Protein AF-A0AAV5S955-F1 (afdb_monomer_lite)

Foldseek 3Di:
DCPPVVVVVVVVVVVCQQFVAAAPVDRDTHNDPVVSVVVCVVVDDPPDPVQPWDAAPVPRDIDSDPVVNLQVVVVVDDPPDPVCLVSNDPAADPVPRDHDNDPLVVQLLVCVVVVPAPDAAPVPRDGHSDPVLSVLVVVCVVDPDDPPSVPPVQPVRDPDPDDDDDDD

Secondary structure (DSSP, 8-state):
--HHHHHHHHHHHHHHHH--EE-SSSS-EESSHHHHHHHHGGGS-TT-TTS--EE-TTT--EES-HHHHHHHHGGGS-TT-GGGTTTS-SEE-TTT--EESSHHHHHHHHHHHH---SEE-TTT--EESSHHHHHHHHHHHS-TT-TTSSSTTSTTT-----------

Sequence (168 aa):
CFSGLQALKNHLDDIEARLPFQCEHCDRRFSQKYLLTQHSKIHLSDDDPGKKEFECDICGKILSRLEALEAHKITHLDDNDPEQATIKGPFKCEECGKTFRSEKNLDNHMRMHTGNYPFICDSCGKGFSENNLLLLHEKIHLDENDPVLAEVNVHSSARNVMGHSELQ

InterPro domains:
  IPR013087 Zinc finger C2H2-type [PF00096] (21-43)
  IPR013087 Zinc finger C2H2-type [PF00096] (91-113)
  IPR013087 Zinc finger C2H2-type [PF00096] (119-141)
  IPR013087 Zinc finger C2H2-type [PF13912] (54-77)
  IPR013087 Zinc finger C2H2-type [PS00028] (23-43)
  IPR013087 Zinc finger C2H2-type [PS00028] (93-113)
  IPR013087 Zinc finger C2H2-type [PS00028] (121-141)
  IPR013087 Zinc finger C2H2-type [PS50157] (21-48)
  IPR013087 Zinc finger C2H2-type [PS50157] (54-81)
  IPR013087 Zinc finger C2H2-type [PS50157] (91-118)
  IPR013087 Zinc finger C2H2-type [PS50157] (119-146)
  IPR013087 Zinc finger C2H2-type [SM00355] (21-43)
  IPR013087 Zinc finger C2H2-type [SM00355] (54-76)
  IPR013087 Zinc finger C2H2-type [SM00355] (91-113)
  IPR013087 Zinc finger C2H2-type [SM00355] (119-141)
  IPR036236 Zinc finger C2H2 superfamily [SSF57667] (20-76)
  IPR036236 Zinc finger C2H2 superfamily [SSF57667] (90-141)

pLDDT: mean 70.09, std 16.66, range [27.31, 89.06]

Radius of gyration: 24.35 Å; chains: 1; bounding box: 73×48×51 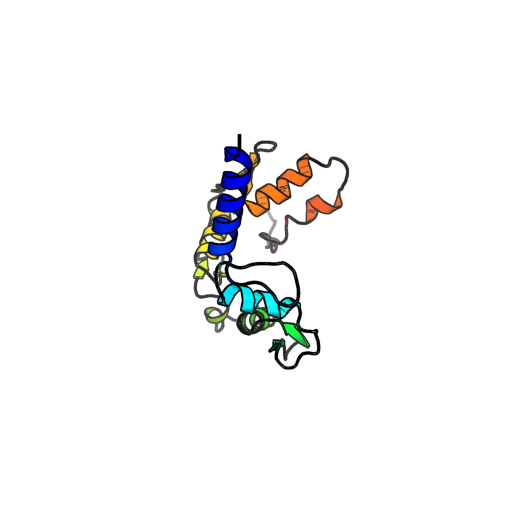Å

Structure (mmCIF, N/CA/C/O backbone):
data_AF-A0AAV5S955-F1
#
_entry.id   AF-A0AAV5S955-F1
#
loop_
_atom_site.group_PDB
_atom_site.id
_atom_site.type_symbol
_atom_site.label_atom_id
_atom_site.label_alt_id
_atom_site.label_comp_id
_atom_site.label_asym_id
_atom_site.label_entity_id
_atom_site.label_seq_id
_atom_site.pdbx_PDB_ins_code
_atom_site.Cartn_x
_atom_site.Cartn_y
_atom_site.Cartn_z
_atom_site.occupancy
_atom_site.B_iso_or_equiv
_atom_site.auth_seq_id
_atom_site.auth_comp_id
_atom_site.auth_asym_id
_atom_site.auth_atom_id
_atom_site.pdbx_PDB_model_num
ATOM 1 N N . CYS A 1 1 ? 39.404 23.191 -29.683 1.00 44.84 1 CYS A N 1
ATOM 2 C CA . CYS A 1 1 ? 38.395 23.090 -28.608 1.00 44.84 1 CYS A CA 1
ATOM 3 C C . CYS A 1 1 ? 37.898 21.643 -28.513 1.00 44.84 1 CYS A C 1
ATOM 5 O O . CYS A 1 1 ? 36.954 21.295 -29.200 1.00 44.84 1 CYS A O 1
ATOM 7 N N . PHE A 1 2 ? 38.574 20.789 -27.733 1.00 50.91 2 PHE A N 1
ATOM 8 C CA . PHE A 1 2 ? 38.254 19.352 -27.569 1.00 50.91 2 PHE A CA 1
ATOM 9 C C . PHE A 1 2 ? 37.639 19.023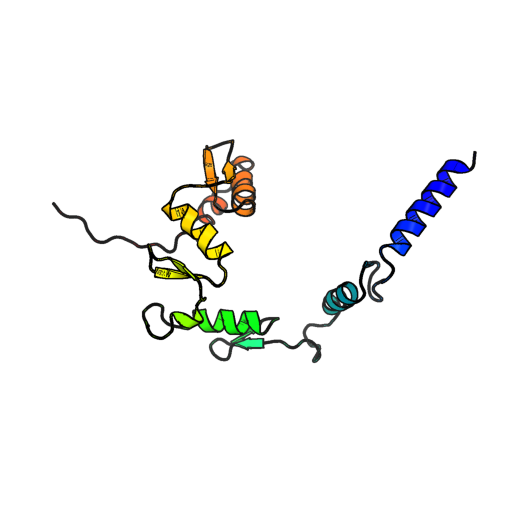 -26.191 1.00 50.91 2 PHE A C 1
ATOM 11 O O . PHE A 1 2 ? 37.384 17.866 -25.873 1.00 50.91 2 PHE A O 1
ATOM 18 N N . SER A 1 3 ? 37.387 20.038 -25.361 1.00 60.69 3 SER A N 1
ATOM 19 C CA . SER A 1 3 ? 36.999 19.879 -23.955 1.00 60.69 3 SER A CA 1
ATOM 20 C C . SER A 1 3 ? 35.590 19.308 -23.753 1.00 60.69 3 SER A C 1
ATOM 22 O O . SER A 1 3 ? 35.393 18.517 -22.838 1.00 60.69 3 SER A O 1
ATOM 24 N N . GLY A 1 4 ? 34.623 19.649 -24.613 1.00 62.88 4 GLY A N 1
ATOM 25 C CA . GLY A 1 4 ? 33.227 19.206 -24.465 1.00 62.88 4 GLY A CA 1
ATOM 26 C C . GLY A 1 4 ? 32.998 17.719 -24.763 1.00 62.88 4 GLY A C 1
ATOM 27 O O . GLY A 1 4 ? 32.335 17.031 -23.993 1.00 62.88 4 GLY A O 1
ATOM 28 N N . LEU A 1 5 ? 33.595 17.197 -25.842 1.00 66.12 5 LEU A N 1
ATOM 29 C CA . LEU A 1 5 ? 33.473 15.779 -26.214 1.00 66.12 5 LEU A CA 1
ATOM 30 C C . LEU A 1 5 ? 34.214 14.861 -25.236 1.00 66.12 5 LEU A C 1
ATOM 32 O O . LEU A 1 5 ? 33.716 13.787 -24.909 1.00 66.12 5 LEU A O 1
ATOM 36 N N . GLN A 1 6 ? 35.371 15.295 -24.728 1.00 70.31 6 GLN A N 1
ATOM 37 C CA . GLN A 1 6 ? 36.121 14.524 -23.737 1.00 70.31 6 GLN A CA 1
ATOM 38 C C . GLN A 1 6 ? 35.393 14.471 -22.387 1.00 70.31 6 GLN A C 1
ATOM 40 O O . GLN A 1 6 ? 35.365 13.422 -21.753 1.00 70.31 6 GLN A O 1
ATOM 45 N N . ALA A 1 7 ? 34.762 15.571 -21.964 1.00 70.75 7 ALA A N 1
ATOM 46 C CA . ALA A 1 7 ? 33.964 15.604 -20.741 1.00 70.75 7 ALA A CA 1
ATOM 47 C C . ALA A 1 7 ? 32.718 14.706 -20.832 1.00 70.75 7 ALA A C 1
ATOM 49 O O . ALA A 1 7 ? 32.417 13.992 -19.878 1.00 70.75 7 ALA A O 1
ATOM 50 N N . LEU A 1 8 ? 32.035 14.689 -21.984 1.00 65.69 8 LEU A N 1
ATOM 51 C CA . LEU A 1 8 ? 30.896 13.798 -22.218 1.00 65.69 8 LEU A CA 1
ATOM 52 C C . LEU A 1 8 ? 31.324 12.327 -22.219 1.00 65.69 8 LEU A C 1
ATOM 54 O O . LEU A 1 8 ? 30.665 11.507 -21.590 1.00 65.69 8 LEU A O 1
ATOM 58 N N . LYS A 1 9 ? 32.450 12.001 -22.864 1.00 72.38 9 LYS A N 1
ATOM 59 C CA . LYS A 1 9 ? 33.004 10.643 -22.857 1.00 72.38 9 LYS A CA 1
ATOM 60 C C . LYS A 1 9 ? 33.330 10.178 -21.435 1.00 72.38 9 LYS A C 1
ATOM 62 O O . LYS A 1 9 ? 32.853 9.132 -21.027 1.00 72.38 9 LYS A O 1
ATOM 67 N N . ASN A 1 10 ? 34.017 11.010 -20.650 1.00 67.88 10 ASN A N 1
ATOM 68 C CA . ASN A 1 10 ? 34.335 10.698 -19.254 1.00 67.88 10 ASN A CA 1
ATOM 69 C C . ASN A 1 10 ? 33.072 10.542 -18.381 1.00 67.88 10 ASN A C 1
ATOM 71 O O . ASN A 1 10 ? 33.051 9.718 -17.474 1.00 67.88 10 ASN A O 1
ATOM 75 N N . HIS A 1 11 ? 32.024 11.336 -18.632 1.00 67.50 11 HIS A N 1
ATOM 76 C CA . HIS A 1 11 ? 30.743 11.222 -17.928 1.00 67.50 11 HIS A CA 1
ATOM 77 C C . HIS A 1 11 ? 30.006 9.924 -18.276 1.00 67.50 11 HIS A C 1
ATOM 79 O O . HIS A 1 11 ? 29.452 9.278 -17.389 1.00 67.50 11 HIS A O 1
ATOM 85 N N . LEU A 1 12 ? 30.022 9.532 -19.552 1.00 62.66 12 LEU A N 1
ATOM 86 C CA . LEU A 1 12 ? 29.476 8.254 -19.996 1.00 62.66 12 LEU A CA 1
ATOM 87 C C . LEU A 1 12 ? 30.261 7.100 -19.367 1.00 62.66 12 LEU A C 1
ATOM 89 O O . LEU A 1 12 ? 29.637 6.266 -18.723 1.00 62.66 12 LEU A O 1
ATOM 93 N N . ASP A 1 13 ? 31.596 7.125 -19.421 1.00 68.12 13 ASP A N 1
ATOM 94 C CA . ASP A 1 13 ? 32.475 6.121 -18.802 1.00 68.12 13 ASP A CA 1
ATOM 95 C C . ASP A 1 13 ? 32.223 5.983 -17.276 1.00 68.12 13 ASP A C 1
ATOM 97 O O . ASP A 1 13 ? 32.226 4.876 -16.737 1.00 68.12 13 ASP A O 1
ATOM 101 N N . ASP A 1 14 ? 31.934 7.084 -16.567 1.00 70.69 14 ASP A N 1
ATOM 102 C CA . ASP A 1 14 ? 31.573 7.095 -15.134 1.00 70.69 14 ASP A CA 1
ATOM 103 C C . ASP A 1 14 ? 30.176 6.493 -14.868 1.00 70.69 14 ASP A C 1
ATOM 105 O O . ASP A 1 14 ? 29.978 5.767 -13.891 1.00 70.69 14 ASP A O 1
ATOM 109 N N . ILE A 1 15 ? 29.202 6.724 -15.757 1.00 65.69 15 ILE A N 1
ATOM 110 C CA . ILE A 1 15 ? 27.890 6.055 -15.706 1.00 65.69 15 ILE A CA 1
ATOM 111 C C . ILE A 1 15 ? 28.040 4.554 -15.982 1.00 65.69 15 ILE A C 1
ATOM 113 O O . ILE A 1 15 ? 27.432 3.738 -15.285 1.00 65.69 15 ILE A O 1
ATOM 117 N N . GLU A 1 16 ? 28.869 4.177 -16.956 1.00 67.44 16 GLU A N 1
ATOM 118 C CA . GLU A 1 16 ? 29.152 2.779 -17.280 1.00 67.44 16 GLU A CA 1
ATOM 119 C C . GLU A 1 16 ? 29.826 2.050 -16.111 1.00 67.44 16 GLU A C 1
ATOM 121 O O . GLU A 1 16 ? 29.439 0.925 -15.785 1.00 67.44 16 GLU A O 1
ATOM 126 N N . ALA A 1 17 ? 30.771 2.708 -15.433 1.00 71.31 17 ALA A N 1
ATOM 127 C CA . ALA A 1 17 ? 31.441 2.188 -14.243 1.00 71.31 17 ALA A CA 1
ATOM 128 C C . ALA A 1 17 ? 30.492 2.033 -13.042 1.00 71.31 17 ALA A C 1
ATOM 130 O O . ALA A 1 17 ? 30.657 1.118 -12.233 1.00 71.31 17 ALA A O 1
ATOM 131 N N . ARG A 1 18 ? 29.472 2.895 -12.927 1.00 79.38 18 ARG A N 1
ATOM 132 C CA . ARG A 1 18 ? 28.429 2.800 -11.889 1.00 79.38 18 ARG A CA 1
ATOM 133 C C . ARG A 1 18 ? 27.372 1.741 -12.180 1.00 79.38 18 ARG A C 1
ATOM 135 O O . ARG A 1 18 ? 26.717 1.286 -11.242 1.00 79.38 18 ARG A O 1
ATOM 142 N N . LEU A 1 19 ? 27.202 1.344 -13.441 1.00 83.25 19 LEU A N 1
ATOM 143 C CA . LEU A 1 19 ? 26.246 0.325 -13.881 1.00 83.25 19 LEU A CA 1
ATOM 144 C C . LEU A 1 19 ? 26.950 -0.796 -14.675 1.00 83.25 19 LEU A C 1
ATOM 146 O O . LEU A 1 19 ? 26.661 -0.998 -15.863 1.00 83.25 19 LEU A O 1
ATOM 150 N N . PRO A 1 20 ? 27.879 -1.540 -14.044 1.00 86.25 20 PRO A N 1
ATOM 151 C CA . PRO A 1 20 ? 28.723 -2.499 -14.751 1.00 86.25 20 PRO A CA 1
ATOM 152 C C . PRO A 1 20 ? 27.971 -3.760 -15.203 1.00 86.25 20 PRO A C 1
ATOM 154 O O . PRO A 1 20 ? 28.479 -4.507 -16.032 1.00 86.25 20 PRO A O 1
ATOM 157 N N . PHE A 1 21 ? 26.768 -4.022 -14.683 1.00 89.06 21 PHE A N 1
ATOM 158 C CA . PHE A 1 21 ? 26.015 -5.241 -14.982 1.00 89.06 21 PHE A CA 1
ATOM 159 C C . PHE A 1 21 ? 24.913 -4.962 -16.011 1.00 89.06 21 PHE A C 1
ATOM 161 O O . PHE A 1 21 ? 23.890 -4.378 -15.667 1.00 89.06 21 PHE A O 1
ATOM 168 N N . GLN A 1 22 ? 25.096 -5.383 -17.262 1.00 88.69 22 GLN A N 1
ATOM 169 C CA . GLN A 1 22 ? 24.105 -5.226 -18.336 1.00 88.69 22 GLN A CA 1
ATOM 170 C C . GLN A 1 22 ? 23.230 -6.479 -18.488 1.00 88.69 22 GLN A C 1
ATOM 172 O O . GLN A 1 22 ? 23.707 -7.597 -18.306 1.00 88.69 22 GLN A O 1
ATOM 177 N N . CYS A 1 23 ? 21.947 -6.293 -18.802 1.00 84.81 23 CYS A N 1
ATOM 178 C CA . CYS A 1 23 ? 21.056 -7.392 -19.159 1.00 84.81 23 CYS A CA 1
ATOM 179 C C . CYS A 1 23 ? 21.358 -7.919 -20.565 1.00 84.81 23 CYS A C 1
ATOM 181 O O . CYS A 1 23 ? 21.590 -7.154 -21.491 1.00 84.81 23 CYS A O 1
ATOM 183 N N . GLU A 1 24 ? 21.324 -9.238 -20.734 1.00 87.06 24 GLU A N 1
ATOM 184 C CA . GLU A 1 24 ? 21.586 -9.886 -22.028 1.00 87.06 24 GLU A CA 1
ATOM 185 C C . GLU A 1 24 ? 20.364 -9.867 -22.960 1.00 87.06 24 GLU A C 1
ATOM 187 O O . GLU A 1 24 ? 20.491 -10.079 -24.161 1.00 87.06 24 GLU A O 1
ATOM 192 N N . HIS A 1 25 ? 19.178 -9.591 -22.411 1.00 83.69 25 HIS A N 1
ATOM 193 C CA . HIS A 1 25 ? 17.911 -9.595 -23.144 1.00 83.69 25 HIS A CA 1
ATOM 194 C C . HIS A 1 25 ? 17.372 -8.180 -23.427 1.00 83.69 25 HIS A C 1
ATOM 196 O O . HIS A 1 25 ? 16.400 -8.035 -24.165 1.00 83.69 25 HIS A O 1
ATOM 202 N N . CYS A 1 26 ? 17.966 -7.129 -22.843 1.00 83.81 26 CYS A N 1
ATOM 203 C CA . CYS A 1 26 ? 17.600 -5.731 -23.095 1.00 83.81 26 CYS A CA 1
ATOM 204 C C . CYS A 1 26 ? 18.723 -4.757 -22.697 1.00 83.81 26 CYS A C 1
ATOM 206 O O . CYS A 1 26 ? 19.632 -5.110 -21.955 1.00 83.81 26 CYS A O 1
ATOM 208 N N . ASP A 1 27 ? 18.618 -3.487 -23.088 1.00 81.25 27 ASP A N 1
ATOM 209 C CA . ASP A 1 27 ? 19.673 -2.484 -22.851 1.00 81.25 27 ASP A CA 1
ATOM 210 C C . ASP A 1 27 ? 19.771 -1.968 -21.400 1.00 81.25 27 ASP A C 1
ATOM 212 O O . ASP A 1 27 ? 20.482 -1.001 -21.113 1.00 81.25 27 ASP A O 1
ATOM 216 N N . ARG A 1 28 ? 19.059 -2.579 -20.441 1.00 83.81 28 ARG A N 1
ATOM 217 C CA . ARG A 1 28 ? 19.111 -2.138 -19.040 1.00 83.81 28 ARG A CA 1
ATOM 218 C C . ARG A 1 28 ? 20.435 -2.512 -18.385 1.00 83.81 28 ARG A C 1
ATOM 220 O O . ARG A 1 28 ? 20.911 -3.641 -18.493 1.00 83.81 28 ARG A O 1
ATOM 227 N N . ARG A 1 29 ? 20.976 -1.568 -17.613 1.00 88.00 29 ARG A N 1
ATOM 228 C CA . ARG A 1 29 ? 22.199 -1.734 -16.821 1.00 88.00 29 ARG A CA 1
ATOM 229 C C . ARG A 1 29 ? 21.927 -1.523 -15.336 1.00 88.00 29 ARG A C 1
ATOM 231 O O . ARG A 1 29 ? 21.048 -0.752 -14.955 1.00 88.00 29 ARG A O 1
ATOM 238 N N . PHE A 1 30 ? 22.693 -2.210 -14.501 1.00 88.81 30 PHE A N 1
ATOM 239 C CA . PHE A 1 30 ? 22.496 -2.306 -13.062 1.00 88.81 30 PHE A CA 1
ATOM 240 C C . PHE A 1 30 ? 23.808 -2.075 -12.323 1.00 88.81 30 PHE A C 1
ATOM 242 O O . PHE A 1 30 ? 24.881 -2.474 -12.775 1.00 88.81 30 PHE A O 1
ATOM 249 N N . SER A 1 31 ? 23.704 -1.466 -11.143 1.00 87.75 31 SER A N 1
ATOM 250 C CA . SER A 1 31 ? 24.840 -1.212 -10.251 1.00 87.75 31 SER A CA 1
ATOM 251 C C . SER A 1 31 ? 25.301 -2.456 -9.496 1.00 87.75 31 SER A C 1
ATOM 253 O O . SER A 1 31 ? 26.435 -2.518 -9.035 1.00 87.75 31 SER A O 1
ATOM 255 N N . GLN A 1 32 ? 24.433 -3.464 -9.368 1.00 85.06 32 GLN A N 1
ATOM 256 C CA . GLN A 1 32 ? 24.708 -4.693 -8.629 1.00 85.06 32 GLN A CA 1
ATOM 257 C C . GLN A 1 32 ? 24.227 -5.920 -9.401 1.00 85.06 32 GLN A C 1
ATOM 259 O O . GLN A 1 32 ? 23.127 -5.924 -9.959 1.00 85.06 32 GLN A O 1
ATOM 264 N N . LYS A 1 33 ? 25.008 -7.005 -9.339 1.00 87.56 33 LYS A N 1
ATOM 265 C CA . LYS A 1 33 ? 24.670 -8.290 -9.966 1.00 87.56 33 LYS A CA 1
ATOM 266 C C . LYS A 1 33 ? 23.330 -8.845 -9.476 1.00 87.56 33 LYS A C 1
ATOM 268 O O . LYS A 1 33 ? 22.559 -9.350 -10.279 1.00 87.56 33 LYS A O 1
ATOM 273 N N . TYR A 1 34 ? 23.020 -8.690 -8.185 1.00 81.75 34 TYR A N 1
ATOM 274 C CA . TYR A 1 34 ? 21.734 -9.104 -7.610 1.00 81.75 34 TYR A CA 1
ATOM 275 C C . TYR A 1 34 ? 20.538 -8.442 -8.311 1.00 81.75 34 TYR A C 1
ATOM 277 O O . TYR A 1 34 ? 19.561 -9.119 -8.621 1.00 81.75 34 TYR A O 1
ATOM 285 N N . LEU A 1 35 ? 20.622 -7.138 -8.594 1.00 79.44 35 LEU A N 1
ATOM 286 C CA . LEU A 1 35 ? 19.547 -6.396 -9.258 1.00 79.44 35 LEU A CA 1
ATOM 287 C C . LEU A 1 35 ? 19.361 -6.852 -10.705 1.00 79.44 35 LEU A C 1
ATOM 289 O O . LEU A 1 35 ? 18.223 -7.027 -11.132 1.00 79.44 35 LEU A O 1
ATOM 293 N N . LEU A 1 36 ? 20.461 -7.119 -11.417 1.00 84.94 36 LEU A N 1
ATOM 294 C CA . LEU A 1 36 ? 20.408 -7.748 -12.735 1.00 84.94 36 LEU A CA 1
ATOM 295 C C . LEU A 1 36 ? 19.724 -9.122 -12.653 1.00 84.94 36 LEU A C 1
ATOM 297 O O . LEU A 1 36 ? 18.800 -9.383 -13.408 1.00 84.94 36 LEU A O 1
ATOM 301 N N . THR A 1 37 ? 20.106 -9.974 -11.698 1.00 78.56 37 THR A N 1
ATOM 302 C CA . THR A 1 37 ? 19.483 -11.294 -11.509 1.00 78.56 37 THR A CA 1
ATOM 303 C C . THR A 1 37 ? 17.988 -11.202 -11.200 1.00 78.56 37 THR A C 1
ATOM 305 O O . THR A 1 37 ? 17.215 -12.008 -11.709 1.00 78.56 37 THR A O 1
ATOM 308 N N . GLN A 1 38 ? 17.548 -10.232 -10.389 1.00 76.56 38 GLN A N 1
ATOM 309 C CA . GLN A 1 38 ? 16.114 -10.015 -10.163 1.00 76.56 38 GLN A CA 1
ATOM 310 C C . GLN A 1 38 ? 15.411 -9.506 -11.421 1.00 76.56 38 GLN A C 1
ATOM 312 O O . GLN A 1 38 ? 14.301 -9.941 -11.708 1.00 76.56 38 GLN A O 1
ATOM 317 N N . HIS A 1 39 ? 16.053 -8.616 -12.177 1.00 80.62 39 HIS A N 1
ATOM 318 C CA . HIS A 1 39 ? 15.516 -8.113 -13.431 1.00 80.62 39 HIS A CA 1
ATOM 319 C C . HIS A 1 39 ? 15.381 -9.213 -14.483 1.00 80.62 39 HIS A C 1
ATOM 321 O O . HIS A 1 39 ? 14.341 -9.282 -15.119 1.00 80.62 39 HIS A O 1
ATOM 327 N N . SER A 1 40 ? 16.361 -10.107 -14.636 1.00 80.25 40 SER A N 1
ATOM 328 C CA . SER A 1 40 ? 16.319 -11.166 -15.652 1.00 80.25 40 SER A CA 1
ATOM 329 C C . SER A 1 40 ? 15.101 -12.083 -15.529 1.00 80.25 40 SER A C 1
ATOM 331 O O . SER A 1 40 ? 14.676 -12.659 -16.523 1.00 80.25 40 SER A O 1
ATOM 333 N N . LYS A 1 41 ? 14.481 -12.158 -14.343 1.00 77.88 41 LYS A N 1
ATOM 334 C CA . LYS A 1 41 ? 13.235 -12.905 -14.125 1.00 77.88 41 LYS A CA 1
ATOM 335 C C . LYS A 1 41 ? 12.053 -12.381 -14.938 1.00 77.88 41 LYS A C 1
ATOM 337 O O . LYS A 1 41 ? 11.115 -13.135 -15.142 1.00 77.88 41 LYS A O 1
ATOM 342 N N . ILE A 1 42 ? 12.081 -11.125 -15.396 1.00 72.44 42 ILE A N 1
ATOM 343 C CA . ILE A 1 42 ? 11.019 -10.588 -16.262 1.00 72.44 42 ILE A CA 1
ATOM 344 C C . ILE A 1 42 ? 11.076 -11.159 -17.681 1.00 72.44 42 ILE A C 1
ATOM 346 O O . ILE A 1 42 ? 10.094 -11.063 -18.405 1.00 72.44 42 ILE A O 1
ATOM 350 N N . HIS A 1 43 ? 12.235 -11.684 -18.087 1.00 77.94 43 HIS A N 1
ATOM 351 C CA . HIS A 1 43 ? 12.448 -12.277 -19.409 1.00 77.94 43 HIS A CA 1
ATOM 352 C C . HIS A 1 43 ? 12.197 -13.790 -19.407 1.00 77.94 43 HIS A C 1
ATOM 354 O O . HIS A 1 43 ? 12.291 -14.423 -20.454 1.00 77.94 43 HIS A O 1
ATOM 360 N N . LEU A 1 44 ? 11.890 -14.370 -18.242 1.00 69.44 44 LEU A N 1
ATOM 361 C CA . LEU A 1 44 ? 11.451 -15.757 -18.120 1.00 69.44 44 LEU A CA 1
ATOM 362 C C . LEU A 1 44 ? 9.971 -15.842 -18.511 1.00 69.44 44 LEU A C 1
ATOM 364 O O . LEU A 1 44 ? 9.173 -15.001 -18.096 1.00 69.44 44 LEU A O 1
ATOM 368 N N . SER A 1 45 ? 9.615 -16.843 -19.318 1.00 65.19 45 SER A N 1
ATOM 369 C CA . SER A 1 45 ? 8.225 -17.121 -19.693 1.00 65.19 45 SER A CA 1
ATOM 370 C C . SER A 1 45 ? 7.403 -17.552 -18.480 1.00 65.19 45 SER A C 1
ATOM 372 O O . SER A 1 45 ? 7.948 -18.118 -17.532 1.00 65.19 45 SER A O 1
ATOM 374 N N . ASP A 1 46 ? 6.085 -17.347 -18.531 1.00 57.12 46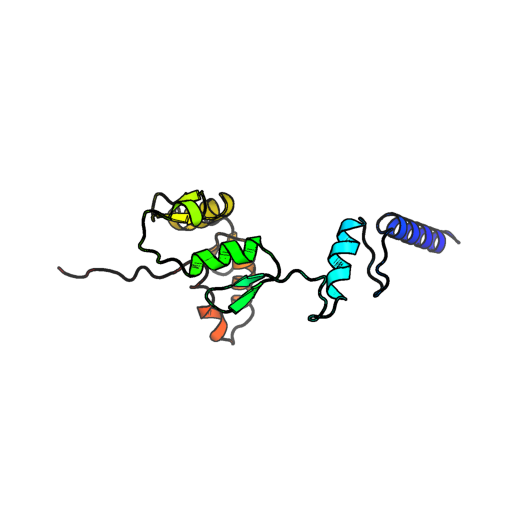 ASP A N 1
ATOM 375 C CA . ASP A 1 46 ? 5.182 -17.791 -17.462 1.00 57.12 46 ASP A CA 1
ATOM 376 C C . ASP A 1 46 ? 5.201 -19.319 -17.253 1.00 57.12 46 ASP A C 1
ATOM 378 O O . ASP A 1 46 ? 4.972 -19.775 -16.140 1.00 57.12 46 ASP A O 1
ATOM 382 N N . ASP A 1 47 ? 5.592 -20.091 -18.272 1.00 58.12 47 ASP A N 1
ATOM 383 C CA . ASP A 1 47 ? 5.774 -21.550 -18.216 1.00 58.12 47 ASP A CA 1
ATOM 384 C C . ASP A 1 47 ? 7.185 -22.008 -17.766 1.00 58.12 47 ASP A C 1
ATOM 386 O O . ASP A 1 47 ? 7.522 -23.186 -17.901 1.00 58.12 47 ASP A O 1
ATOM 390 N N . ASP A 1 48 ? 8.054 -21.112 -17.271 1.00 59.06 48 ASP A N 1
ATOM 391 C CA . ASP A 1 48 ? 9.419 -21.483 -16.864 1.00 59.06 48 ASP A CA 1
ATOM 392 C C . ASP A 1 48 ? 9.447 -22.206 -15.494 1.00 59.06 48 ASP A C 1
ATOM 394 O O . ASP A 1 48 ? 9.120 -21.604 -14.466 1.00 59.06 48 ASP A O 1
ATOM 398 N N . PRO A 1 49 ? 9.910 -23.471 -15.418 1.00 56.69 49 PRO A N 1
ATOM 399 C CA . PRO A 1 49 ? 9.942 -24.249 -14.175 1.00 56.69 49 PRO A CA 1
ATOM 400 C C . PRO A 1 49 ? 10.932 -23.721 -13.115 1.00 56.69 49 PRO A C 1
ATOM 402 O O . PRO A 1 49 ? 10.970 -24.237 -11.996 1.00 56.69 49 PRO A O 1
ATOM 405 N N . GLY A 1 50 ? 11.737 -22.696 -13.428 1.00 56.81 50 GLY A N 1
ATOM 406 C CA . GLY A 1 50 ? 12.581 -21.972 -12.476 1.00 56.81 50 GLY A CA 1
ATOM 407 C C . GLY A 1 50 ? 11.847 -20.866 -11.704 1.00 56.81 50 GLY A C 1
ATOM 408 O O . GLY A 1 50 ? 12.351 -20.394 -10.675 1.00 56.81 50 GLY A O 1
ATOM 409 N N . LYS A 1 51 ? 10.647 -20.461 -12.141 1.00 64.56 51 LYS A N 1
ATOM 410 C CA . LYS A 1 51 ? 9.770 -19.540 -11.411 1.00 64.56 51 LYS A CA 1
ATOM 411 C C . LYS A 1 51 ? 9.002 -20.351 -10.370 1.00 64.56 51 LYS A C 1
ATOM 413 O O . LYS A 1 51 ? 8.000 -20.990 -10.661 1.00 64.56 51 LYS A O 1
ATOM 418 N N . LYS A 1 52 ? 9.487 -20.365 -9.125 1.00 64.75 52 LYS A N 1
ATOM 419 C CA . LYS A 1 52 ? 8.737 -20.992 -8.029 1.00 64.75 52 LYS A CA 1
ATOM 420 C C . LYS A 1 52 ? 7.484 -20.165 -7.753 1.00 64.75 52 LYS A C 1
ATOM 422 O O . LYS A 1 52 ? 7.546 -19.149 -7.063 1.00 64.75 52 LYS A O 1
ATOM 427 N N . GLU A 1 53 ? 6.375 -20.596 -8.327 1.00 77.75 53 GLU A N 1
ATOM 428 C CA . GLU A 1 53 ? 5.051 -20.059 -8.066 1.00 77.75 53 GLU A CA 1
ATOM 429 C C . GLU A 1 53 ? 4.416 -20.795 -6.880 1.00 77.75 53 GLU A C 1
ATOM 431 O O . GLU A 1 53 ? 4.709 -21.959 -6.599 1.00 77.75 53 GLU A O 1
ATOM 436 N N . PHE A 1 54 ? 3.606 -20.071 -6.116 1.00 82.69 54 PHE A N 1
ATOM 437 C CA . PHE A 1 54 ? 3.029 -20.527 -4.860 1.00 82.69 54 PHE A CA 1
ATOM 438 C C . PHE A 1 54 ? 1.512 -20.487 -4.986 1.00 82.69 54 PHE A C 1
ATOM 440 O O . PHE A 1 54 ? 0.900 -19.425 -4.877 1.00 82.69 54 PHE A O 1
ATOM 447 N N . GLU A 1 55 ? 0.916 -21.644 -5.245 1.00 79.19 55 GLU A N 1
ATOM 448 C CA . GLU A 1 55 ? -0.531 -21.788 -5.358 1.00 79.19 55 GLU A CA 1
ATOM 449 C C . GLU A 1 55 ? -1.179 -21.926 -3.976 1.00 79.19 55 GLU A C 1
ATOM 451 O O . GLU A 1 55 ? -0.705 -22.658 -3.103 1.00 79.19 55 GLU A O 1
ATOM 456 N N . CYS A 1 56 ? -2.277 -21.203 -3.767 1.00 78.12 56 CYS A N 1
ATOM 457 C CA . CYS A 1 56 ? -3.125 -21.394 -2.607 1.00 78.12 56 CYS A CA 1
ATOM 458 C C . CYS A 1 56 ? -3.977 -22.647 -2.769 1.00 78.12 56 CYS A C 1
ATOM 460 O O . CYS A 1 56 ? -4.878 -22.692 -3.591 1.00 78.12 56 CYS A O 1
ATOM 462 N N . ASP A 1 57 ? -3.752 -23.615 -1.897 1.00 80.94 57 ASP A N 1
ATOM 463 C CA . ASP A 1 57 ? -4.525 -24.848 -1.746 1.00 80.94 57 ASP A CA 1
ATOM 464 C C . ASP A 1 57 ? -6.016 -24.637 -1.436 1.00 80.94 57 ASP A C 1
ATOM 466 O O . ASP A 1 57 ? -6.821 -25.528 -1.690 1.00 80.94 57 ASP A O 1
ATOM 470 N N . ILE A 1 58 ? -6.399 -23.475 -0.901 1.00 77.62 58 ILE A N 1
ATOM 471 C CA . ILE A 1 58 ? -7.793 -23.176 -0.537 1.00 77.62 58 ILE A CA 1
ATOM 472 C C . ILE A 1 58 ? -8.593 -22.647 -1.737 1.00 77.62 58 ILE A C 1
ATOM 474 O O . ILE A 1 58 ? -9.762 -22.988 -1.896 1.00 77.62 58 ILE A O 1
ATOM 478 N N . CYS A 1 59 ? -7.992 -21.802 -2.581 1.00 73.56 59 CYS A N 1
ATOM 479 C CA . CYS A 1 59 ? -8.719 -21.096 -3.648 1.00 73.56 59 CYS A CA 1
ATOM 480 C C . CYS A 1 59 ? -8.051 -21.136 -5.032 1.00 73.56 59 CYS A C 1
ATOM 482 O O . CYS A 1 59 ? -8.537 -20.487 -5.955 1.00 73.56 59 CYS A O 1
ATOM 484 N N . GLY A 1 60 ? -6.925 -21.835 -5.178 1.00 73.81 60 GLY A N 1
ATOM 485 C CA . GLY A 1 60 ? -6.162 -21.951 -6.426 1.00 73.81 60 GLY A CA 1
ATOM 486 C C . GLY A 1 60 ? -5.409 -20.682 -6.839 1.00 73.81 60 GLY A C 1
ATOM 487 O O . GLY A 1 60 ? -4.890 -20.596 -7.948 1.00 73.81 60 GLY A O 1
ATOM 488 N N . LYS A 1 61 ? -5.353 -19.646 -5.988 1.00 70.69 61 LYS A N 1
ATOM 489 C CA . LYS A 1 61 ? -4.684 -18.386 -6.339 1.00 70.69 61 LYS A CA 1
ATOM 490 C C . LYS A 1 61 ? -3.171 -18.577 -6.420 1.00 70.69 61 LYS A C 1
ATOM 492 O O . LYS A 1 61 ? -2.539 -18.913 -5.420 1.00 70.69 61 LYS A O 1
ATOM 497 N N . ILE A 1 62 ? -2.596 -18.279 -7.581 1.00 75.38 62 ILE A N 1
ATOM 498 C CA . ILE A 1 62 ? -1.153 -18.347 -7.826 1.00 75.38 62 ILE A CA 1
ATOM 499 C C . ILE A 1 62 ? -0.490 -17.034 -7.398 1.00 75.38 62 ILE A C 1
ATOM 501 O O . ILE A 1 62 ? -0.921 -15.940 -7.770 1.00 75.38 62 ILE A O 1
ATOM 505 N N . LEU A 1 63 ? 0.558 -17.139 -6.583 1.00 80.62 63 LEU A N 1
ATOM 506 C CA . LEU A 1 63 ? 1.321 -16.015 -6.046 1.00 80.62 63 LEU A CA 1
ATOM 507 C C . LEU A 1 63 ? 2.809 -16.183 -6.361 1.00 80.62 63 LEU A C 1
ATOM 509 O O . LEU A 1 63 ? 3.355 -17.281 -6.341 1.00 80.62 63 LEU A O 1
ATOM 513 N N . SER A 1 64 ? 3.498 -15.071 -6.603 1.00 74.81 64 SER A N 1
ATOM 514 C CA . SER A 1 64 ? 4.912 -15.073 -7.003 1.00 74.81 64 SER A CA 1
ATOM 515 C C . SER A 1 64 ? 5.902 -15.221 -5.837 1.00 74.81 64 SER A C 1
ATOM 517 O O . SER A 1 64 ? 7.110 -15.300 -6.058 1.00 74.81 64 SER A O 1
ATOM 519 N N . ARG A 1 65 ? 5.424 -15.216 -4.582 1.00 79.62 65 ARG A N 1
ATOM 520 C CA . ARG A 1 65 ? 6.251 -15.287 -3.361 1.00 79.62 65 ARG A CA 1
ATOM 521 C C . ARG A 1 65 ? 5.577 -16.121 -2.268 1.00 79.62 65 ARG A C 1
ATOM 523 O O . ARG A 1 65 ? 4.391 -15.925 -2.016 1.00 79.62 65 ARG A O 1
ATOM 530 N N . LEU A 1 66 ? 6.357 -16.941 -1.551 1.00 79.81 66 LEU A N 1
ATOM 531 C CA . LEU A 1 66 ? 5.877 -17.762 -0.425 1.00 79.81 66 LEU A CA 1
ATOM 532 C C . LEU A 1 66 ? 5.237 -16.913 0.675 1.00 79.81 66 LEU A C 1
ATOM 534 O O . LEU A 1 66 ? 4.108 -17.165 1.065 1.00 79.81 66 LEU A O 1
ATOM 538 N N . GLU A 1 67 ? 5.922 -15.848 1.091 1.00 77.88 67 GLU A N 1
ATOM 539 C CA . GLU A 1 67 ? 5.435 -14.903 2.107 1.00 77.88 67 GLU A CA 1
ATOM 540 C C . GLU A 1 67 ? 4.073 -14.298 1.736 1.00 77.88 67 GLU A C 1
ATOM 542 O O . GLU A 1 67 ? 3.228 -14.058 2.593 1.00 77.88 67 GLU A O 1
ATOM 547 N N . ALA A 1 68 ? 3.839 -14.059 0.439 1.00 79.00 68 ALA A N 1
ATOM 548 C CA . ALA A 1 68 ? 2.566 -13.543 -0.054 1.00 79.00 68 ALA A CA 1
ATOM 549 C C . ALA A 1 68 ? 1.466 -14.618 -0.039 1.00 79.00 68 ALA A C 1
ATOM 551 O O . ALA A 1 68 ? 0.299 -14.282 0.164 1.00 79.00 68 ALA A O 1
ATOM 552 N N . LEU A 1 69 ? 1.829 -15.893 -0.213 1.00 82.19 69 LEU A N 1
ATOM 553 C CA . LEU A 1 69 ? 0.921 -17.022 -0.027 1.00 82.19 69 LEU A CA 1
ATOM 554 C C . LEU A 1 69 ? 0.563 -17.227 1.445 1.00 82.19 69 LEU A C 1
ATOM 556 O O . LEU A 1 69 ? -0.620 -17.304 1.755 1.00 82.19 69 LEU A O 1
ATOM 560 N N . GLU A 1 70 ? 1.533 -17.254 2.355 1.00 80.00 70 GLU A N 1
ATOM 561 C CA . GLU A 1 70 ? 1.288 -17.387 3.802 1.00 80.00 70 GLU A CA 1
ATOM 562 C C . GLU A 1 70 ? 0.366 -16.273 4.306 1.00 80.00 70 GLU A C 1
ATOM 564 O O . GLU A 1 70 ? -0.670 -16.513 4.921 1.00 80.00 70 GLU A O 1
ATOM 569 N N . ALA A 1 71 ? 0.678 -15.045 3.907 1.00 74.62 71 ALA A N 1
ATOM 570 C CA . ALA A 1 71 ? -0.1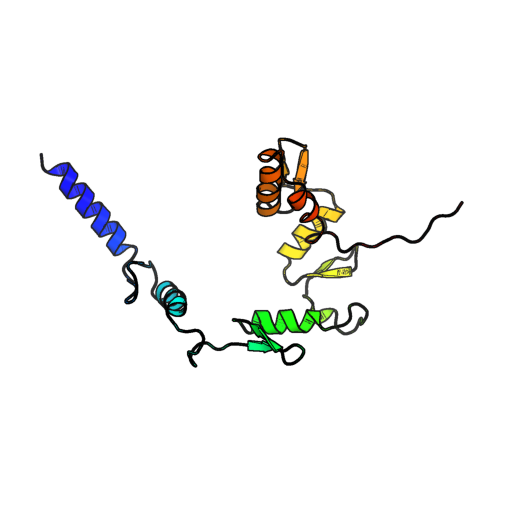63 -13.876 4.058 1.00 74.62 71 ALA A CA 1
ATOM 571 C C . ALA A 1 71 ? -1.595 -14.040 3.530 1.00 74.62 71 ALA A C 1
ATOM 573 O O . ALA A 1 71 ? -2.547 -13.559 4.143 1.00 74.62 71 ALA A O 1
ATOM 574 N N . HIS A 1 72 ? -1.738 -14.602 2.335 1.00 77.44 72 HIS A N 1
ATOM 575 C CA . HIS A 1 72 ? -3.029 -14.782 1.693 1.00 77.44 72 HIS A CA 1
ATOM 576 C C . HIS A 1 72 ? -3.848 -15.869 2.388 1.00 77.44 72 HIS A C 1
ATOM 578 O O . HIS A 1 72 ? -5.050 -15.695 2.544 1.00 77.44 72 HIS A O 1
ATOM 584 N N . LYS A 1 73 ? -3.221 -16.941 2.884 1.00 77.94 73 LYS A N 1
ATOM 585 C CA . LYS A 1 73 ? -3.923 -18.007 3.615 1.00 77.94 73 LYS A CA 1
ATOM 586 C C . LYS A 1 73 ? -4.683 -17.480 4.833 1.00 77.94 73 LYS A C 1
ATOM 588 O O . LYS A 1 73 ? -5.764 -17.966 5.138 1.00 77.94 73 LYS A O 1
ATOM 593 N N . ILE A 1 74 ? -4.180 -16.412 5.446 1.00 74.38 74 ILE A N 1
ATOM 594 C CA . ILE A 1 74 ? -4.831 -15.723 6.564 1.00 74.38 74 ILE A CA 1
ATOM 595 C C . ILE A 1 74 ? -6.181 -15.101 6.169 1.00 74.38 74 ILE A C 1
ATOM 597 O O . ILE A 1 74 ? -7.057 -14.975 7.017 1.00 74.38 74 ILE A O 1
ATOM 601 N N . THR A 1 75 ? -6.390 -14.722 4.902 1.00 69.88 75 THR A N 1
ATOM 602 C CA . THR A 1 75 ? -7.676 -14.149 4.456 1.00 69.88 75 THR A CA 1
ATOM 603 C C . THR A 1 75 ? -8.795 -15.181 4.382 1.00 69.88 75 THR A C 1
ATOM 605 O O . THR A 1 75 ? -9.953 -14.800 4.273 1.00 69.88 75 THR A O 1
ATOM 608 N N . HIS A 1 76 ? -8.451 -16.470 4.409 1.00 74.06 76 HIS A N 1
ATOM 609 C CA . HIS A 1 76 ? -9.415 -17.568 4.471 1.00 74.06 76 HIS A CA 1
ATOM 610 C C . HIS A 1 76 ? -9.782 -17.949 5.914 1.00 74.06 76 HIS A C 1
ATOM 612 O O . HIS A 1 76 ? -10.630 -18.812 6.110 1.00 74.06 76 HIS A O 1
ATOM 618 N N . LEU A 1 77 ? -9.149 -17.327 6.917 1.00 67.19 77 LEU A N 1
ATOM 619 C CA . LEU A 1 77 ? -9.443 -17.548 8.333 1.00 67.19 77 LEU A CA 1
ATOM 620 C C . LEU A 1 77 ? -10.570 -16.609 8.789 1.00 67.19 77 LEU A C 1
ATOM 622 O O . LEU A 1 77 ? -10.540 -15.414 8.486 1.00 67.19 77 LEU A O 1
ATOM 626 N N . ASP A 1 78 ? -11.541 -17.149 9.530 1.00 59.50 78 ASP A N 1
ATOM 627 C CA . ASP A 1 78 ? -12.655 -16.392 10.111 1.00 59.50 78 ASP A CA 1
ATOM 628 C C . ASP A 1 78 ? -12.128 -15.314 11.082 1.00 59.50 78 ASP A C 1
ATOM 630 O O . ASP A 1 78 ? -11.213 -15.545 11.875 1.00 59.50 78 ASP A O 1
ATOM 634 N N . ASP A 1 79 ? -12.689 -14.107 10.999 1.00 55.16 79 ASP A N 1
ATOM 635 C CA . ASP A 1 79 ? -12.331 -12.963 11.842 1.00 55.16 79 ASP A CA 1
ATOM 636 C C . ASP A 1 79 ? -12.805 -13.133 13.308 1.00 55.16 79 ASP A C 1
ATOM 638 O O . ASP A 1 79 ? -12.416 -12.332 14.157 1.00 55.16 79 ASP A O 1
ATOM 642 N N . ASN A 1 80 ? -13.599 -14.169 13.617 1.00 52.28 80 ASN A N 1
ATOM 643 C CA . ASN A 1 80 ? -14.207 -14.405 14.934 1.00 52.28 80 ASN A CA 1
ATOM 644 C C . ASN A 1 80 ? -13.478 -15.428 15.828 1.00 52.28 80 ASN A C 1
ATOM 646 O O . ASN A 1 80 ? -13.953 -15.697 16.931 1.00 52.28 80 ASN A O 1
ATOM 650 N N . ASP A 1 81 ? -12.346 -15.995 15.395 1.00 53.00 81 ASP A N 1
ATOM 651 C CA . ASP A 1 81 ? -11.579 -16.967 16.188 1.00 53.00 81 ASP A CA 1
ATOM 652 C C . ASP A 1 81 ? -10.457 -16.285 17.016 1.00 53.00 81 ASP A C 1
ATOM 654 O O . ASP A 1 81 ? -9.502 -15.748 16.438 1.00 53.00 81 ASP A O 1
ATOM 658 N N . PRO A 1 82 ? -10.534 -16.280 18.365 1.00 51.19 82 PRO A N 1
ATOM 659 C CA . PRO A 1 82 ? -9.548 -15.618 19.223 1.00 51.19 82 PRO A CA 1
ATOM 660 C C . PRO A 1 82 ? -8.198 -16.348 19.319 1.00 51.19 82 PRO A C 1
ATOM 662 O O . PRO A 1 82 ? -7.222 -15.748 19.771 1.00 51.19 82 PRO A O 1
ATOM 665 N N . GLU A 1 83 ? -8.116 -17.621 18.921 1.00 48.56 83 GLU A N 1
ATOM 666 C CA . GLU A 1 83 ? -6.924 -18.464 19.080 1.00 48.56 83 GLU A CA 1
ATOM 667 C C . GLU A 1 83 ? -5.871 -18.179 17.992 1.00 48.56 83 GLU A C 1
ATOM 669 O O . GLU A 1 83 ? -4.680 -18.422 18.184 1.00 48.56 83 GLU A O 1
ATOM 674 N N . GLN A 1 84 ? -6.276 -17.573 16.869 1.00 50.09 84 GLN A N 1
ATOM 675 C CA . GLN A 1 84 ? -5.403 -17.323 15.711 1.00 50.09 84 GLN A CA 1
ATOM 676 C C . GLN A 1 84 ? -4.994 -15.854 15.512 1.00 50.09 84 GLN A C 1
ATOM 678 O O . GLN A 1 84 ? -4.341 -15.509 14.519 1.00 50.09 84 GLN A O 1
ATOM 683 N N . ALA A 1 85 ? -5.287 -14.982 16.486 1.00 50.03 85 ALA A N 1
ATOM 684 C CA . ALA A 1 85 ? -4.851 -13.580 16.497 1.00 50.03 85 ALA A CA 1
ATOM 685 C C . ALA A 1 85 ? -3.322 -13.421 16.343 1.00 50.03 85 ALA A C 1
ATOM 687 O O . ALA A 1 85 ? -2.852 -12.416 15.809 1.00 50.03 85 ALA A O 1
ATOM 688 N N . THR A 1 86 ? -2.551 -14.441 16.734 1.00 47.56 86 THR A N 1
ATOM 689 C CA . THR A 1 86 ? -1.088 -14.500 16.613 1.00 47.56 86 THR A CA 1
ATOM 690 C C . THR A 1 86 ? -0.596 -14.576 15.158 1.00 47.56 86 THR A C 1
ATOM 692 O O . THR A 1 86 ? 0.522 -14.150 14.881 1.00 47.56 86 THR A O 1
ATOM 695 N N . ILE A 1 87 ? -1.409 -15.059 14.207 1.00 52.66 87 ILE A N 1
ATOM 696 C CA . ILE A 1 87 ? -0.988 -15.264 12.804 1.00 52.66 87 ILE A CA 1
ATOM 697 C C . ILE A 1 87 ? -1.220 -14.007 11.943 1.00 52.66 87 ILE A C 1
ATOM 699 O O . ILE A 1 87 ? -0.467 -13.747 11.004 1.00 52.66 87 ILE A O 1
ATOM 703 N N . LYS A 1 88 ? -2.217 -13.167 12.265 1.00 58.41 88 LYS A N 1
ATOM 704 C CA . LYS A 1 88 ? -2.553 -11.963 11.466 1.00 58.41 88 LYS A CA 1
ATOM 705 C C . LYS A 1 88 ? -1.507 -10.840 11.529 1.00 58.41 88 LYS A C 1
ATOM 707 O O . LYS A 1 88 ? -1.483 -9.975 10.650 1.00 58.41 88 LYS A O 1
ATOM 712 N N . GLY A 1 89 ? -0.600 -10.899 12.497 1.00 66.62 89 GLY A N 1
ATOM 713 C CA . GLY A 1 89 ? 0.543 -10.008 12.631 1.00 66.62 89 GLY A CA 1
ATOM 714 C C . GLY A 1 89 ? 0.753 -9.615 14.094 1.00 66.62 89 GLY A C 1
ATOM 715 O O . GLY A 1 89 ? -0.229 -9.415 14.808 1.00 66.62 89 GLY A O 1
ATOM 716 N N . PRO A 1 90 ? 2.009 -9.516 14.566 1.00 73.94 90 PRO A N 1
ATOM 717 C CA . PRO A 1 90 ? 2.302 -9.392 15.996 1.00 73.94 90 PRO A CA 1
ATOM 718 C C . PRO A 1 90 ? 1.893 -8.036 16.592 1.00 73.94 90 PRO A C 1
ATOM 720 O O . PRO A 1 90 ? 1.968 -7.853 17.802 1.00 73.94 90 PRO A O 1
ATOM 723 N N . PHE A 1 91 ? 1.461 -7.083 15.763 1.00 82.69 91 PHE A N 1
ATOM 724 C CA . PHE A 1 91 ? 1.147 -5.720 16.173 1.00 82.69 91 PHE A CA 1
ATOM 725 C C . PHE A 1 91 ? -0.368 -5.527 16.235 1.00 82.69 91 PHE A C 1
ATOM 727 O O . PHE A 1 91 ? -1.028 -5.420 15.202 1.00 82.69 91 PHE A O 1
ATOM 734 N N . LYS A 1 92 ? -0.927 -5.491 17.444 1.00 82.00 92 LYS A N 1
ATOM 735 C CA . LYS A 1 92 ? -2.362 -5.317 17.690 1.00 82.00 92 LYS A CA 1
ATOM 736 C C . LYS A 1 92 ? -2.684 -3.860 18.031 1.00 82.00 92 LYS A C 1
ATOM 738 O O . LYS A 1 92 ? -1.966 -3.217 18.787 1.00 82.00 92 LYS A O 1
ATOM 743 N N . CYS A 1 93 ? -3.778 -3.350 17.483 1.00 81.00 93 CYS A N 1
ATOM 744 C CA . CYS A 1 93 ? -4.407 -2.117 17.927 1.00 81.00 93 CYS A CA 1
ATOM 745 C C . CYS A 1 93 ? -5.239 -2.404 19.179 1.00 81.00 93 CYS A C 1
ATOM 747 O O . CYS A 1 93 ? -6.181 -3.194 19.126 1.00 81.00 93 CYS A O 1
ATOM 749 N N . GLU A 1 94 ? -4.918 -1.749 20.289 1.00 83.50 94 GLU A N 1
ATOM 750 C CA . GLU A 1 94 ? -5.661 -1.916 21.544 1.00 83.50 94 GLU A CA 1
ATOM 751 C C . GLU A 1 94 ? -7.034 -1.220 21.526 1.00 83.50 94 GLU A C 1
ATOM 753 O O . GLU A 1 94 ? -7.945 -1.663 22.215 1.00 83.50 94 GLU A O 1
ATOM 758 N N . GLU A 1 95 ? -7.228 -0.198 20.684 1.00 79.94 95 GLU A N 1
ATOM 759 C CA . GLU A 1 95 ? -8.503 0.533 20.573 1.00 79.94 95 GLU A CA 1
ATOM 760 C C . GLU A 1 95 ? -9.592 -0.276 19.852 1.00 79.94 95 GLU A C 1
ATOM 762 O O . GLU A 1 95 ? -10.757 -0.248 20.238 1.00 79.94 95 GLU A O 1
ATOM 767 N N . CYS A 1 96 ? -9.236 -0.998 18.781 1.00 78.69 96 CYS A N 1
ATOM 768 C CA . CYS A 1 96 ? -10.212 -1.718 17.948 1.00 78.69 96 CYS A CA 1
ATOM 769 C C . CYS A 1 96 ? -9.918 -3.211 17.754 1.00 78.69 96 CYS A C 1
ATOM 771 O O . CYS A 1 96 ? -10.643 -3.896 17.034 1.00 78.69 96 CYS A O 1
ATOM 773 N N . GLY A 1 97 ? -8.844 -3.730 18.349 1.00 74.06 97 GLY A N 1
ATOM 774 C CA . GLY A 1 97 ? -8.471 -5.144 18.287 1.00 74.06 97 GLY A CA 1
ATOM 775 C C . GLY A 1 97 ? -7.871 -5.614 16.957 1.00 74.06 97 GLY A C 1
ATOM 776 O O . GLY A 1 97 ? -7.465 -6.772 16.867 1.00 74.06 97 GLY A O 1
ATOM 777 N N . LYS A 1 98 ? -7.780 -4.753 15.930 1.00 70.75 98 LYS A N 1
ATOM 778 C CA . LYS A 1 98 ? -7.203 -5.109 14.621 1.00 70.75 98 LYS A CA 1
ATOM 779 C C . LYS A 1 98 ? -5.712 -5.415 14.727 1.00 70.75 98 LYS A C 1
ATOM 781 O O . LYS A 1 98 ? -4.980 -4.713 15.416 1.00 70.75 98 LYS A O 1
ATOM 786 N N . THR A 1 99 ? -5.250 -6.419 13.993 1.00 77.81 99 THR A N 1
ATOM 787 C CA . THR A 1 99 ? -3.843 -6.835 13.954 1.00 77.81 99 THR A CA 1
ATOM 788 C C . THR A 1 99 ? -3.183 -6.485 12.623 1.00 77.81 99 THR A C 1
ATOM 790 O O . THR A 1 99 ? -3.810 -6.481 11.562 1.00 77.81 99 THR A O 1
ATOM 793 N N . PHE A 1 100 ? -1.894 -6.163 12.689 1.00 76.12 100 PHE A N 1
ATOM 794 C CA . PHE A 1 100 ? -1.086 -5.659 11.588 1.00 76.12 100 PHE A CA 1
ATOM 795 C C . PHE A 1 100 ? 0.234 -6.419 11.512 1.00 76.12 100 PHE A C 1
ATOM 797 O O . PHE A 1 100 ? 0.821 -6.816 12.517 1.00 76.12 100 PHE A O 1
ATOM 804 N N . ARG A 1 101 ? 0.740 -6.583 10.290 1.00 76.88 101 ARG A N 1
ATOM 805 C CA . ARG A 1 101 ? 1.980 -7.330 10.019 1.00 76.88 101 ARG A CA 1
ATOM 806 C C . ARG A 1 101 ? 3.255 -6.571 10.343 1.00 76.88 101 ARG A C 1
ATOM 808 O O . ARG A 1 101 ? 4.314 -7.178 10.433 1.00 76.88 101 ARG A O 1
ATOM 815 N N . SER A 1 102 ? 3.164 -5.254 10.474 1.00 80.31 102 SER A N 1
ATOM 816 C CA . SER A 1 102 ? 4.294 -4.401 10.816 1.00 80.31 102 SER A CA 1
ATOM 817 C C . SER A 1 102 ? 3.850 -3.299 11.772 1.00 80.31 102 SER A C 1
ATOM 819 O O . SER A 1 102 ? 2.705 -2.843 11.712 1.00 80.31 102 SER A O 1
ATOM 821 N N . GLU A 1 103 ? 4.774 -2.845 12.615 1.00 85.31 103 GLU A N 1
ATOM 822 C CA . GLU A 1 103 ? 4.565 -1.713 13.517 1.00 85.31 103 GLU A CA 1
ATOM 823 C C . GLU A 1 103 ? 4.221 -0.436 12.742 1.00 85.31 103 GLU A C 1
ATOM 825 O O . GLU A 1 103 ? 3.315 0.293 13.124 1.00 85.31 103 GLU A O 1
ATOM 830 N N . LYS A 1 104 ? 4.857 -0.213 11.584 1.00 84.94 104 LYS A N 1
ATOM 831 C CA . LYS A 1 104 ? 4.552 0.921 10.699 1.00 84.94 104 LYS A CA 1
ATOM 832 C C . LYS A 1 104 ? 3.090 0.917 10.242 1.00 84.94 104 LYS A C 1
ATOM 834 O O . LYS A 1 104 ? 2.462 1.969 10.164 1.00 84.94 104 LYS A O 1
ATOM 839 N N . ASN A 1 105 ? 2.548 -0.257 9.917 1.00 81.44 105 ASN A N 1
ATOM 840 C CA . ASN A 1 105 ? 1.148 -0.382 9.518 1.00 81.44 105 ASN A CA 1
ATOM 841 C C . ASN A 1 105 ? 0.206 -0.105 10.699 1.00 81.44 105 ASN A C 1
ATOM 843 O O . ASN A 1 105 ? -0.826 0.532 10.494 1.00 81.44 105 ASN A O 1
ATOM 847 N N . LEU A 1 106 ? 0.569 -0.543 11.910 1.00 84.75 106 LEU A N 1
ATOM 848 C CA . LEU A 1 106 ? -0.168 -0.207 13.127 1.00 84.75 106 LEU A CA 1
ATOM 849 C C . LEU A 1 106 ? -0.117 1.305 13.407 1.00 84.75 106 LEU A C 1
ATOM 851 O O . LEU A 1 106 ? -1.166 1.905 13.598 1.00 84.75 106 LEU A O 1
ATOM 855 N N . ASP A 1 107 ? 1.054 1.943 13.356 1.00 87.75 107 ASP A N 1
ATOM 856 C CA . ASP A 1 107 ? 1.203 3.394 13.558 1.00 87.75 107 ASP A CA 1
ATOM 857 C C . ASP A 1 107 ? 0.353 4.202 12.566 1.00 87.75 107 ASP A C 1
ATOM 859 O O . ASP A 1 107 ? -0.434 5.064 12.960 1.00 87.75 107 ASP A O 1
ATOM 863 N N . ASN A 1 108 ? 0.421 3.860 11.275 1.00 84.31 108 ASN A N 1
ATOM 864 C CA . ASN A 1 108 ? -0.418 4.480 10.249 1.00 84.31 108 ASN A CA 1
ATOM 865 C C . ASN A 1 108 ? -1.917 4.308 10.540 1.00 84.31 108 ASN A C 1
ATOM 867 O O . ASN A 1 108 ? -2.698 5.222 10.279 1.00 84.31 108 ASN A O 1
ATOM 871 N N . HIS A 1 109 ? -2.324 3.157 11.075 1.00 83.56 109 HIS A N 1
ATOM 872 C CA . HIS A 1 109 ? -3.699 2.916 11.496 1.00 83.56 109 HIS A CA 1
ATOM 873 C C . HIS A 1 109 ? -4.088 3.758 12.722 1.00 83.56 109 HIS A C 1
ATOM 875 O O . HIS A 1 109 ? -5.168 4.348 12.733 1.00 83.56 109 HIS A O 1
ATOM 881 N N . MET A 1 110 ? -3.204 3.895 13.716 1.00 86.81 110 MET A N 1
ATOM 882 C CA . MET A 1 110 ? -3.452 4.699 14.921 1.00 86.81 110 MET A CA 1
ATOM 883 C C . MET A 1 110 ? -3.667 6.190 14.617 1.00 86.81 110 MET A C 1
ATOM 885 O O . MET A 1 110 ? -4.362 6.884 15.365 1.00 86.81 110 MET A O 1
ATOM 889 N N . ARG A 1 111 ? -3.163 6.693 13.485 1.00 86.06 111 ARG A N 1
ATOM 890 C CA . ARG A 1 111 ? -3.457 8.058 12.999 1.00 86.06 111 ARG A CA 1
ATOM 891 C C . ARG A 1 111 ? -4.945 8.295 12.763 1.00 86.06 111 ARG A C 1
ATOM 893 O O . ARG A 1 111 ? -5.416 9.413 12.935 1.00 86.06 111 ARG A O 1
ATOM 900 N N . MET A 1 112 ? -5.703 7.246 12.443 1.00 79.94 112 MET A N 1
ATOM 901 C CA . MET A 1 112 ? -7.154 7.349 12.296 1.00 79.94 112 MET A CA 1
ATOM 902 C C . MET A 1 112 ? -7.874 7.509 13.635 1.00 79.94 112 MET A C 1
ATOM 904 O O . MET A 1 112 ? -8.874 8.217 13.700 1.00 79.94 112 MET A O 1
ATOM 908 N N . HIS A 1 113 ? -7.364 6.878 14.697 1.00 82.25 113 HIS A N 1
ATOM 909 C CA . HIS A 1 113 ? -7.910 7.015 16.050 1.00 82.25 113 HIS A CA 1
ATOM 910 C C . HIS A 1 113 ? -7.583 8.381 16.654 1.00 82.25 113 HIS A C 1
ATOM 912 O O . HIS A 1 113 ? -8.431 9.011 17.276 1.00 82.25 113 HIS A O 1
ATOM 918 N N . THR A 1 114 ? -6.355 8.853 16.444 1.00 84.44 114 THR A N 1
ATOM 919 C CA . THR A 1 114 ? -5.887 10.137 16.986 1.00 84.44 114 THR A CA 1
ATOM 920 C C . THR A 1 114 ? -6.302 11.342 16.141 1.00 84.44 114 THR A C 1
ATOM 922 O O . THR A 1 114 ? -6.203 12.473 16.606 1.00 84.44 114 THR A O 1
ATOM 925 N N . GLY A 1 115 ? -6.723 11.124 14.891 1.00 82.62 115 GLY A N 1
ATOM 926 C CA . GLY A 1 115 ? -6.985 12.190 13.923 1.00 82.62 115 GLY A CA 1
ATOM 927 C C . GLY A 1 115 ? -5.729 12.956 13.489 1.00 82.62 115 GLY A C 1
ATOM 928 O O . GLY A 1 115 ? -5.844 13.991 12.834 1.00 82.62 115 GLY A O 1
ATOM 929 N N . ASN A 1 116 ? -4.532 12.480 13.852 1.00 84.69 116 ASN A N 1
ATOM 930 C CA . ASN A 1 116 ? -3.272 13.125 13.505 1.00 84.69 116 ASN A CA 1
ATOM 931 C C . ASN A 1 116 ? -2.790 12.645 12.132 1.00 84.69 116 ASN A C 1
ATOM 933 O O . ASN A 1 116 ? -2.121 11.617 12.003 1.00 84.69 116 ASN A O 1
ATOM 937 N N . TYR A 1 117 ? -3.146 13.403 11.100 1.00 86.62 117 TYR A N 1
ATOM 938 C CA . TYR A 1 117 ? -2.780 13.113 9.723 1.00 86.62 117 TYR A CA 1
ATOM 939 C C . TYR A 1 117 ? -1.614 14.003 9.274 1.00 86.62 117 TYR A C 1
ATOM 941 O O . TYR A 1 117 ? -1.790 15.212 9.150 1.00 86.62 117 TYR A O 1
ATOM 949 N N . PRO A 1 118 ? -0.426 13.438 8.997 1.00 85.50 118 PRO A N 1
ATOM 950 C CA . PRO A 1 118 ? 0.740 14.231 8.608 1.00 85.50 118 PRO A CA 1
ATOM 951 C C . PRO A 1 118 ? 0.679 14.752 7.166 1.00 85.50 118 PRO A C 1
ATOM 953 O O . PRO A 1 118 ? 1.451 15.638 6.813 1.00 85.50 118 PRO A O 1
ATOM 956 N N . PHE A 1 119 ? -0.205 14.203 6.330 1.00 88.56 119 PHE A N 1
ATOM 957 C CA . PHE A 1 119 ? -0.348 14.592 4.929 1.00 88.56 119 PHE A CA 1
ATOM 958 C C . PHE A 1 119 ? -1.712 15.239 4.733 1.00 88.56 119 PHE A C 1
ATOM 960 O O . PHE A 1 119 ? -2.728 14.550 4.764 1.00 88.56 119 PHE A O 1
ATOM 967 N N . ILE A 1 120 ? -1.743 16.557 4.564 1.00 88.50 120 ILE A N 1
ATOM 968 C CA . ILE A 1 120 ? -2.976 17.328 4.410 1.00 88.50 120 ILE A CA 1
ATOM 969 C C . ILE A 1 120 ? -3.074 17.814 2.967 1.00 88.50 120 ILE A C 1
ATOM 971 O O . ILE A 1 120 ? -2.090 18.280 2.406 1.00 88.50 120 ILE A O 1
ATOM 975 N N . CYS A 1 121 ? -4.256 17.696 2.370 1.00 85.12 121 CYS A N 1
ATOM 976 C CA . CYS A 1 121 ? -4.537 18.291 1.074 1.00 85.12 121 CYS A CA 1
ATOM 977 C C . CYS A 1 121 ? -4.727 19.798 1.221 1.00 85.12 121 CYS A C 1
ATOM 979 O O . CYS A 1 121 ? -5.655 20.235 1.901 1.00 85.12 121 CYS A O 1
ATOM 981 N N . ASP A 1 122 ? -3.907 20.586 0.532 1.00 87.00 122 ASP A N 1
ATOM 982 C CA . ASP A 1 122 ? -3.984 22.049 0.588 1.00 87.00 122 ASP A CA 1
ATOM 983 C C . ASP A 1 122 ? -5.287 22.597 -0.015 1.00 87.00 122 ASP A C 1
ATOM 985 O O . ASP A 1 122 ? -5.788 23.635 0.414 1.00 87.00 122 ASP A O 1
ATOM 989 N N . SER A 1 123 ? -5.878 21.888 -0.984 1.00 83.56 123 SER A N 1
ATOM 990 C CA . SER A 1 123 ? -7.096 22.331 -1.672 1.00 83.56 123 SER A CA 1
ATOM 991 C C . SER A 1 123 ? -8.365 22.188 -0.828 1.00 83.56 123 SER A C 1
ATOM 993 O O . SER A 1 123 ? -9.279 22.995 -0.968 1.00 83.56 123 SER A O 1
ATOM 995 N N . CYS A 1 124 ? -8.456 21.169 0.034 1.00 84.00 124 CYS A N 1
ATOM 996 C CA . CYS A 1 124 ? -9.685 20.873 0.787 1.00 84.00 124 CYS A CA 1
ATOM 997 C C . CYS A 1 124 ? -9.477 20.627 2.290 1.00 84.00 124 CYS A C 1
ATOM 999 O O . CYS A 1 124 ? -10.442 20.374 3.009 1.00 84.00 124 CYS A O 1
ATOM 1001 N N . GLY A 1 125 ? -8.236 20.662 2.776 1.00 83.19 125 GLY A N 1
ATOM 1002 C CA . GLY A 1 125 ? -7.883 20.425 4.177 1.00 83.19 125 GLY A CA 1
ATOM 1003 C C . GLY A 1 125 ? -8.005 18.968 4.635 1.00 83.19 125 GLY A C 1
ATOM 1004 O O . GLY A 1 125 ? -7.858 18.689 5.824 1.00 83.19 125 GLY A O 1
ATOM 1005 N N . LYS A 1 126 ? -8.285 18.017 3.733 1.00 82.69 126 LYS A N 1
ATOM 1006 C CA . LYS A 1 126 ? -8.452 16.603 4.097 1.00 82.69 126 LYS A CA 1
ATOM 1007 C C . LYS A 1 126 ? -7.110 15.966 4.459 1.00 82.69 126 LYS A C 1
ATOM 1009 O O . LYS A 1 126 ? -6.157 16.057 3.690 1.00 82.69 126 LYS A O 1
ATOM 1014 N N . GLY A 1 127 ? -7.059 15.300 5.612 1.00 83.62 127 GLY A N 1
ATOM 1015 C CA . GLY A 1 127 ? -5.873 14.599 6.100 1.00 83.62 127 GLY A CA 1
ATOM 1016 C C . GLY A 1 127 ? -5.802 13.127 5.694 1.00 83.62 127 GLY A C 1
ATOM 1017 O O . GLY A 1 127 ? -6.818 12.435 5.627 1.00 83.62 127 GLY A O 1
ATOM 1018 N N . PHE A 1 128 ? -4.583 12.650 5.455 1.00 84.19 128 PHE A N 1
ATOM 1019 C CA . PHE A 1 128 ? -4.240 11.287 5.070 1.00 84.19 128 PHE A CA 1
ATOM 1020 C C . PHE A 1 128 ? -3.117 10.731 5.950 1.00 84.19 128 PHE A C 1
ATOM 1022 O O . PHE A 1 128 ? -2.203 11.442 6.375 1.00 84.19 128 PHE A O 1
ATOM 1029 N N . SER A 1 129 ? -3.180 9.428 6.226 1.00 83.06 129 SER A N 1
ATOM 1030 C CA . SER A 1 129 ? -2.162 8.716 7.006 1.00 83.06 129 SER A CA 1
ATOM 1031 C C . SER A 1 129 ? -0.883 8.467 6.202 1.00 83.06 129 SER A C 1
ATOM 1033 O O . SER A 1 129 ? 0.186 8.338 6.799 1.00 83.06 129 SER A O 1
ATOM 1035 N N . GLU A 1 130 ? -0.971 8.445 4.868 1.00 83.38 130 GLU A N 1
ATOM 1036 C CA . GLU A 1 130 ? 0.135 8.166 3.948 1.00 83.38 130 GLU A CA 1
ATOM 1037 C C . GLU A 1 130 ? 0.152 9.125 2.745 1.00 83.38 130 GLU A C 1
ATOM 1039 O O . GLU A 1 130 ? -0.893 9.531 2.237 1.00 83.38 130 GLU A O 1
ATOM 1044 N N . ASN A 1 131 ? 1.352 9.454 2.252 1.00 85.81 131 ASN A N 1
ATOM 1045 C CA . ASN A 1 131 ? 1.544 10.418 1.162 1.00 85.81 131 ASN A CA 1
ATOM 1046 C C . ASN A 1 131 ? 0.966 9.941 -0.184 1.00 85.81 131 ASN A C 1
ATOM 1048 O O . ASN A 1 131 ? 0.400 10.715 -0.943 1.00 85.81 131 ASN A O 1
ATOM 1052 N N . ASN A 1 132 ? 1.078 8.648 -0.495 1.00 83.12 132 ASN A N 1
ATOM 1053 C CA . ASN A 1 132 ? 0.513 8.077 -1.723 1.00 83.12 132 ASN A CA 1
ATOM 1054 C C . ASN A 1 132 ? -1.018 8.220 -1.791 1.00 83.12 132 ASN A C 1
ATOM 1056 O O . ASN A 1 132 ? -1.554 8.391 -2.883 1.00 83.12 132 ASN A O 1
ATOM 1060 N N . LEU A 1 133 ? -1.708 8.167 -0.645 1.00 82.06 133 LEU A N 1
ATOM 1061 C CA . LEU A 1 133 ? -3.153 8.381 -0.561 1.00 82.06 133 LEU A CA 1
ATOM 1062 C C . LEU A 1 133 ? -3.518 9.846 -0.812 1.00 82.06 133 LEU A C 1
ATOM 1064 O O . LEU A 1 133 ? -4.477 10.107 -1.534 1.00 82.06 133 LEU A O 1
ATOM 1068 N N . LEU A 1 134 ? -2.724 10.787 -0.288 1.00 84.56 134 LEU A N 1
ATOM 1069 C CA . LEU A 1 134 ? -2.863 12.207 -0.611 1.00 84.56 134 LEU A CA 1
ATOM 1070 C C . LEU A 1 134 ? -2.662 12.447 -2.114 1.00 84.56 134 LEU A C 1
ATOM 1072 O O . LEU A 1 134 ? -3.530 13.028 -2.749 1.00 84.56 134 LEU A O 1
ATOM 1076 N N . LEU A 1 135 ? -1.586 11.926 -2.709 1.00 86.50 135 LEU A N 1
ATOM 1077 C CA . LEU A 1 135 ? -1.314 12.092 -4.144 1.00 86.50 135 LEU A CA 1
ATOM 1078 C C . LEU A 1 135 ? -2.415 11.500 -5.034 1.00 86.50 135 LEU A C 1
ATOM 1080 O O . LEU A 1 135 ? -2.699 12.026 -6.107 1.00 86.50 135 LEU A O 1
ATOM 1084 N N . LEU A 1 136 ? -3.022 10.381 -4.626 1.00 82.44 136 LEU A N 1
ATOM 1085 C CA . LEU A 1 136 ? -4.178 9.824 -5.328 1.00 82.44 136 LEU A CA 1
ATOM 1086 C C . LEU A 1 136 ? -5.403 10.729 -5.170 1.00 82.44 136 LEU A C 1
ATOM 1088 O O . LEU A 1 136 ? -6.113 10.961 -6.143 1.00 82.44 136 LEU A O 1
ATOM 1092 N N . HIS A 1 137 ? -5.631 11.248 -3.965 1.00 80.88 137 HIS A N 1
ATOM 1093 C CA . HIS A 1 137 ? -6.711 12.181 -3.688 1.00 80.88 137 HIS A CA 1
ATOM 1094 C C . HIS A 1 137 ? -6.561 13.485 -4.473 1.00 80.88 137 HIS A C 1
ATOM 1096 O O . HIS A 1 137 ? -7.536 13.939 -5.045 1.00 80.88 137 HIS A O 1
ATOM 1102 N N . GLU A 1 138 ? -5.371 14.069 -4.567 1.00 82.12 138 GLU A N 1
ATOM 1103 C CA . GLU A 1 138 ? -5.154 15.331 -5.284 1.00 82.12 138 GLU A CA 1
ATOM 1104 C C . GLU A 1 138 ? -5.519 15.248 -6.767 1.00 82.12 138 GLU A C 1
ATOM 1106 O O . GLU A 1 138 ? -5.946 16.242 -7.351 1.00 82.12 138 GLU A O 1
ATOM 1111 N N . LYS A 1 139 ? -5.451 14.054 -7.367 1.00 83.44 139 LYS A N 1
ATOM 1112 C CA . LYS A 1 139 ? -5.909 13.840 -8.746 1.00 83.44 139 LYS A CA 1
ATOM 1113 C C . LYS A 1 139 ? -7.400 14.108 -8.927 1.00 83.44 139 LYS A C 1
ATOM 1115 O O . LYS A 1 139 ? -7.786 14.498 -10.020 1.00 83.44 139 LYS A O 1
ATOM 1120 N N . ILE A 1 140 ? -8.221 13.952 -7.886 1.00 74.81 140 ILE A N 1
ATOM 1121 C CA . ILE A 1 140 ? -9.661 14.236 -7.978 1.00 74.81 140 ILE A CA 1
ATOM 1122 C C . ILE A 1 140 ? -9.943 15.738 -8.077 1.00 74.81 140 ILE A C 1
ATOM 1124 O O . ILE A 1 140 ? -10.961 16.127 -8.627 1.00 74.81 140 ILE A O 1
ATOM 1128 N N . HIS A 1 141 ? -9.051 16.589 -7.557 1.00 75.81 141 HIS A N 1
ATOM 1129 C CA . HIS A 1 141 ? -9.187 18.046 -7.680 1.00 75.81 141 HIS A CA 1
ATOM 1130 C C . HIS A 1 141 ? -8.784 18.546 -9.067 1.00 75.81 141 HIS A C 1
ATOM 1132 O O . HIS A 1 141 ? -9.103 19.672 -9.431 1.00 75.81 141 HIS A O 1
ATOM 1138 N N . LEU A 1 142 ? -8.066 17.721 -9.832 1.00 71.69 142 LEU A N 1
ATOM 1139 C CA . LEU A 1 142 ? -7.618 18.040 -11.184 1.00 71.69 142 LEU A CA 1
ATOM 1140 C C . LEU A 1 142 ? -8.617 17.590 -12.262 1.00 71.69 142 LEU A C 1
ATOM 1142 O O . LEU A 1 142 ? -8.470 18.010 -13.408 1.00 71.69 142 LEU A O 1
ATOM 1146 N N . ASP A 1 143 ? -9.613 16.767 -11.916 1.00 56.56 143 ASP A N 1
ATOM 1147 C CA . ASP A 1 143 ? -10.565 16.192 -12.869 1.00 56.56 143 ASP A CA 1
ATOM 1148 C C . ASP A 1 143 ? -12.015 16.414 -12.403 1.00 56.56 143 ASP A C 1
ATOM 1150 O O . ASP A 1 143 ? -12.562 15.669 -11.592 1.00 56.56 143 ASP A O 1
ATOM 1154 N N . GLU A 1 144 ? -12.651 17.476 -12.904 1.00 55.06 144 GLU A N 1
ATOM 1155 C CA . GLU A 1 144 ? -14.039 17.838 -12.575 1.00 55.06 144 GLU A CA 1
ATOM 1156 C C . GLU A 1 144 ? -15.097 16.919 -13.241 1.00 55.06 144 GLU A C 1
ATOM 1158 O O . GLU A 1 144 ? -16.284 17.237 -13.179 1.00 55.06 144 GLU A O 1
ATOM 1163 N N . ASN A 1 145 ? -14.729 15.798 -13.893 1.00 51.62 145 ASN A N 1
ATOM 1164 C CA . ASN A 1 145 ? -15.663 15.019 -14.731 1.00 51.62 145 ASN A CA 1
ATOM 1165 C C . ASN A 1 145 ? -15.745 13.493 -14.511 1.00 51.62 145 ASN A C 1
ATOM 1167 O O . ASN A 1 145 ? -16.413 12.838 -15.313 1.00 51.62 145 ASN A O 1
ATOM 1171 N N . ASP A 1 146 ? -15.189 12.899 -13.448 1.00 48.53 146 ASP A N 1
ATOM 1172 C CA . ASP A 1 146 ? -15.341 11.443 -13.236 1.00 48.53 146 ASP A CA 1
ATOM 1173 C C . ASP A 1 146 ? -15.876 11.045 -11.836 1.00 48.53 146 ASP A C 1
ATOM 1175 O O . ASP A 1 146 ? -15.125 11.017 -10.854 1.00 48.53 146 ASP A O 1
ATOM 1179 N N . PRO A 1 147 ? -17.175 10.684 -11.715 1.00 50.44 147 PRO A N 1
ATOM 1180 C CA . PRO A 1 147 ? -17.784 10.231 -10.461 1.00 50.44 147 PRO A CA 1
ATOM 1181 C C . PRO A 1 147 ? -17.308 8.845 -9.980 1.00 50.44 147 PRO A C 1
ATOM 1183 O O . PRO A 1 147 ? -17.675 8.437 -8.879 1.00 50.44 147 PRO A O 1
ATOM 1186 N N . VAL A 1 148 ? -16.480 8.117 -10.741 1.00 50.22 148 VAL A N 1
ATOM 1187 C CA . VAL A 1 148 ? -16.020 6.758 -10.392 1.00 50.22 148 VAL A CA 1
ATOM 1188 C C . VAL A 1 148 ? -14.822 6.774 -9.421 1.00 50.22 148 VAL A C 1
ATOM 1190 O O . VAL A 1 148 ? -14.596 5.806 -8.695 1.00 50.22 148 VAL A O 1
ATOM 1193 N N . LEU A 1 149 ? -14.077 7.883 -9.311 1.00 49.44 149 LEU A N 1
ATOM 1194 C CA . LEU A 1 149 ? -12.913 7.992 -8.4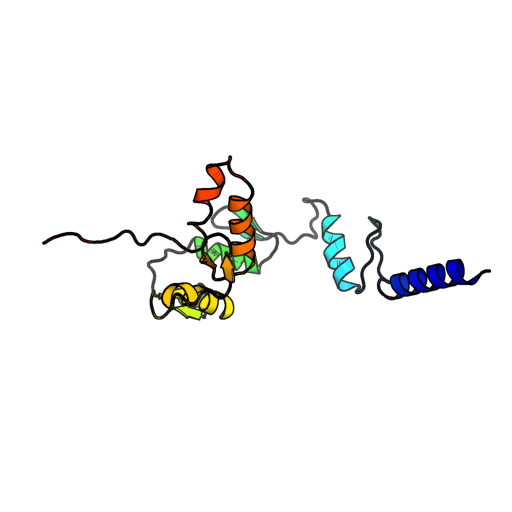08 1.00 49.44 149 LEU A CA 1
ATOM 1195 C C . LEU A 1 149 ? -13.249 8.456 -6.979 1.00 49.44 149 LEU A C 1
ATOM 1197 O O . LEU A 1 149 ? -12.401 8.374 -6.088 1.00 49.44 149 LEU A O 1
ATOM 1201 N N . ALA A 1 150 ? -14.481 8.900 -6.719 1.00 43.94 150 ALA A N 1
ATOM 1202 C CA . ALA A 1 150 ? -14.902 9.315 -5.379 1.00 43.94 150 ALA A CA 1
ATOM 1203 C C . ALA A 1 150 ? -15.041 8.127 -4.401 1.00 43.94 150 ALA A C 1
ATOM 1205 O O . ALA A 1 150 ? -14.826 8.287 -3.197 1.00 43.94 150 ALA A O 1
ATOM 1206 N N . GLU A 1 151 ? -15.339 6.923 -4.905 1.00 40.31 151 GLU A N 1
ATOM 1207 C CA . GLU A 1 151 ? -15.645 5.741 -4.080 1.00 40.31 151 GLU A CA 1
ATOM 1208 C C . GLU A 1 151 ? -14.427 4.869 -3.726 1.00 40.31 151 GLU A C 1
ATOM 1210 O O . GLU A 1 151 ? -14.485 4.065 -2.789 1.00 40.31 151 GLU A O 1
ATOM 1215 N N . VAL A 1 152 ? -13.279 5.042 -4.393 1.00 45.06 152 VAL A N 1
ATOM 1216 C CA . VAL A 1 152 ? -12.079 4.224 -4.108 1.00 45.06 152 VAL A CA 1
ATOM 1217 C C . VAL A 1 152 ? -11.409 4.555 -2.769 1.00 45.06 152 VAL A C 1
ATOM 1219 O O . VAL A 1 152 ? -10.593 3.773 -2.284 1.00 45.06 152 VAL A O 1
ATOM 1222 N N . ASN A 1 153 ? -11.799 5.648 -2.106 1.00 44.56 153 ASN A N 1
ATOM 1223 C CA . ASN A 1 153 ? -11.198 6.071 -0.838 1.00 44.56 153 ASN A CA 1
ATOM 1224 C C . ASN A 1 153 ? -11.853 5.486 0.426 1.00 44.56 153 ASN A C 1
ATOM 1226 O O . ASN A 1 153 ? -11.480 5.866 1.536 1.00 44.56 153 ASN A O 1
ATOM 1230 N N . VAL A 1 154 ? -12.806 4.559 0.289 1.00 40.97 154 VAL A N 1
ATOM 1231 C CA . VAL A 1 154 ? -13.440 3.907 1.449 1.00 40.97 154 VAL A CA 1
ATOM 1232 C C . VAL A 1 154 ? -12.720 2.602 1.827 1.00 40.97 154 VAL A C 1
ATOM 1234 O O . VAL A 1 154 ? -12.632 2.259 2.999 1.00 40.97 154 VAL A O 1
ATOM 1237 N N . HIS A 1 155 ? -12.086 1.894 0.890 1.00 38.69 155 HIS A N 1
ATOM 1238 C CA . HIS A 1 155 ? -11.691 0.499 1.140 1.00 38.69 155 HIS A CA 1
ATOM 1239 C C . HIS A 1 155 ? -10.262 0.250 1.661 1.00 38.69 155 HIS A C 1
ATOM 1241 O O . HIS A 1 155 ? -9.967 -0.883 2.036 1.00 38.69 155 HIS A O 1
ATOM 1247 N N . SER A 1 156 ? -9.385 1.255 1.781 1.00 42.03 156 SER A N 1
ATOM 1248 C CA . SER A 1 156 ? -8.072 1.073 2.442 1.00 42.03 156 SER A CA 1
ATOM 1249 C C . SER A 1 156 ? -8.060 1.441 3.932 1.00 42.03 156 SER A C 1
ATOM 1251 O O . SER A 1 156 ? -7.088 1.140 4.621 1.00 42.03 156 SER A O 1
ATOM 1253 N N . SER A 1 157 ? -9.152 2.020 4.448 1.00 39.69 157 SER A N 1
ATOM 1254 C CA . SER A 1 157 ? -9.292 2.394 5.866 1.00 39.69 157 SER A CA 1
ATOM 1255 C C . SER A 1 157 ? -10.674 2.107 6.472 1.00 39.69 157 SER A C 1
ATOM 1257 O O . SER A 1 157 ? -10.768 1.977 7.691 1.00 39.69 157 SER A O 1
ATOM 1259 N N . ALA A 1 158 ? -11.736 1.921 5.682 1.00 37.44 158 ALA A N 1
ATOM 1260 C CA . ALA A 1 158 ? -13.075 1.625 6.190 1.00 37.44 158 ALA A CA 1
ATOM 1261 C C . ALA A 1 158 ? -13.580 0.258 5.701 1.00 37.44 158 ALA A C 1
ATOM 1263 O O . ALA A 1 158 ? -14.288 0.130 4.707 1.00 37.44 158 ALA A O 1
ATOM 1264 N N . ARG A 1 159 ? -13.293 -0.785 6.488 1.00 32.47 159 ARG A N 1
ATOM 1265 C CA . ARG A 1 159 ? -14.304 -1.830 6.690 1.00 32.47 159 ARG A CA 1
ATOM 1266 C C . ARG A 1 159 ? -15.278 -1.238 7.707 1.00 32.47 159 ARG A C 1
ATOM 1268 O O . ARG A 1 159 ? -14.889 -1.038 8.858 1.00 32.47 159 ARG A O 1
ATOM 1275 N N . ASN A 1 160 ? -16.468 -0.873 7.229 1.00 30.42 160 ASN A N 1
ATOM 1276 C CA . ASN A 1 160 ? -17.626 -0.469 8.023 1.00 30.42 160 ASN A CA 1
ATOM 1277 C C . ASN A 1 160 ? -17.710 -1.284 9.320 1.00 30.42 160 ASN A C 1
ATOM 1279 O O . ASN A 1 160 ? -17.826 -2.507 9.266 1.00 30.42 160 ASN A O 1
ATOM 1283 N N . VAL A 1 161 ? -17.740 -0.605 10.464 1.00 30.03 161 VAL A N 1
ATOM 1284 C CA . VAL A 1 161 ? -18.574 -1.064 11.575 1.00 30.03 161 VAL A CA 1
ATOM 1285 C C . VAL A 1 161 ? -19.868 -0.275 11.417 1.00 30.03 161 VAL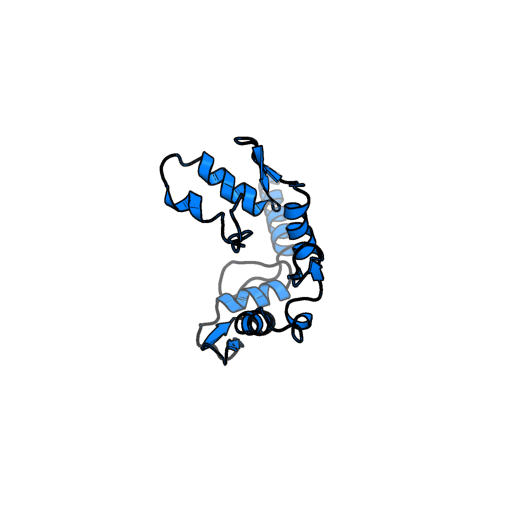 A C 1
ATOM 1287 O O . VAL A 1 161 ? -19.947 0.888 11.803 1.00 30.03 161 VAL A O 1
ATOM 1290 N N . MET A 1 162 ? -20.839 -0.876 10.723 1.00 31.31 162 MET A N 1
ATOM 1291 C CA . MET A 1 162 ? -22.220 -0.404 10.786 1.00 31.31 162 MET A CA 1
ATOM 1292 C C . MET A 1 162 ? -22.715 -0.538 12.225 1.00 31.31 162 MET A C 1
ATOM 1294 O O . MET A 1 162 ? -22.329 -1.456 12.949 1.00 31.31 162 MET A O 1
ATOM 1298 N N . GLY A 1 163 ? -23.522 0.440 12.617 1.00 30.27 163 GLY A N 1
ATOM 1299 C CA . GLY A 1 163 ? -23.939 0.672 13.983 1.00 30.27 163 GLY A CA 1
ATOM 1300 C C . GLY A 1 163 ? -24.962 -0.314 14.536 1.00 30.27 163 GLY A C 1
ATOM 1301 O O . GLY A 1 163 ? -25.705 -0.975 13.820 1.00 30.27 163 GLY A O 1
ATOM 1302 N N . HIS A 1 164 ? -25.016 -0.292 15.858 1.00 27.31 164 HIS A N 1
ATOM 1303 C CA . HIS A 1 164 ? -26.160 -0.570 16.715 1.00 27.31 164 HIS A CA 1
ATOM 1304 C C . HIS A 1 164 ? -26.032 0.505 17.819 1.00 27.31 164 HIS A C 1
ATOM 1306 O O . HIS A 1 164 ? -24.954 0.640 18.388 1.00 27.31 164 HIS A O 1
ATOM 1312 N N . SER A 1 165 ? -26.983 1.385 18.127 1.00 28.95 165 SER A N 1
ATOM 1313 C CA . SER A 1 165 ? -28.427 1.376 17.908 1.00 28.95 165 SER A CA 1
ATOM 1314 C C . SER A 1 165 ? -28.972 2.802 18.089 1.00 28.95 165 SER A C 1
ATOM 1316 O O . SER A 1 165 ? -28.493 3.532 18.957 1.00 28.95 165 SER A O 1
ATOM 1318 N N . GLU A 1 166 ? -30.006 3.178 17.336 1.00 29.19 166 GLU A N 1
ATOM 1319 C CA . GLU A 1 166 ? -30.988 4.153 17.824 1.00 29.19 166 GLU A CA 1
ATOM 1320 C C . GLU A 1 166 ? -31.827 3.489 18.925 1.00 29.19 166 GLU A C 1
ATOM 1322 O O . GLU A 1 166 ? -32.238 2.338 18.775 1.00 29.19 166 GLU A O 1
ATOM 1327 N N . LEU A 1 167 ? -32.092 4.205 20.018 1.00 30.28 167 LEU A N 1
ATOM 1328 C CA . LEU A 1 167 ? -33.438 4.664 20.376 1.00 30.28 167 LEU A CA 1
ATOM 1329 C C . LEU A 1 167 ? -33.390 5.486 21.672 1.00 30.28 167 LEU A C 1
ATOM 1331 O O . LEU A 1 167 ? -32.577 5.236 22.562 1.00 30.28 167 LEU A O 1
ATOM 1335 N N . GLN A 1 168 ? -34.265 6.491 21.689 1.00 30.23 168 GLN A N 1
ATOM 1336 C CA . GLN A 1 168 ? -34.673 7.295 22.841 1.00 30.23 168 GLN A CA 1
ATOM 1337 C C . GLN A 1 168 ? -35.177 6.441 24.007 1.00 30.23 168 GLN A C 1
ATOM 1339 O O . GLN A 1 168 ? -35.734 5.350 23.744 1.00 30.23 168 GLN A O 1
#

Organism: NCBI:txid358040